Protein AF-A0A1V6GPQ6-F1 (afdb_monomer_lite)

Foldseek 3Di:
DDPPPPCPDLPPPLAKDWDDDDPFKIKIKDFPVCCVVVVVFDF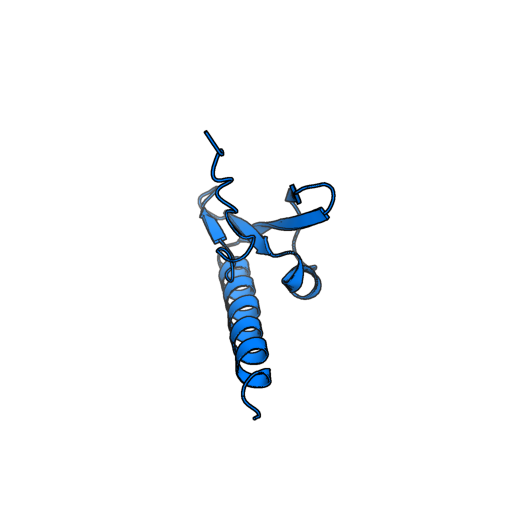PDFDDDPNHTGITIGMDTPVVVVVRRVSSVVVSVVVVVVVPDD

Structure (mmCIF, N/CA/C/O backbone):
data_AF-A0A1V6GPQ6-F1
#
_entry.id   AF-A0A1V6GPQ6-F1
#
loop_
_atom_site.group_PDB
_atom_site.id
_atom_site.type_symbol
_atom_site.label_atom_id
_atom_site.label_alt_id
_atom_site.label_comp_id
_atom_site.label_asym_id
_atom_site.label_entity_id
_atom_site.label_seq_id
_atom_site.pdbx_PDB_ins_code
_atom_site.Cartn_x
_atom_site.Cartn_y
_atom_site.Cartn_z
_atom_site.occupancy
_atom_site.B_iso_or_equiv
_atom_site.auth_seq_id
_atom_site.auth_comp_id
_atom_site.auth_asym_id
_atom_site.auth_atom_id
_atom_site.pdbx_PDB_model_num
ATOM 1 N N . MET A 1 1 ? 20.641 21.962 -29.629 1.00 38.84 1 MET A N 1
ATOM 2 C CA . MET A 1 1 ? 19.950 22.138 -28.335 1.00 38.84 1 MET A CA 1
ATOM 3 C C . MET A 1 1 ? 19.630 20.748 -27.821 1.00 38.84 1 MET A C 1
ATOM 5 O O . MET A 1 1 ? 18.807 20.071 -28.420 1.00 38.84 1 MET A O 1
ATOM 9 N N . GLN A 1 2 ? 20.393 20.255 -26.849 1.00 37.22 2 GLN A N 1
ATOM 10 C CA . GLN A 1 2 ? 20.225 18.896 -26.337 1.00 37.22 2 GLN A CA 1
ATOM 11 C C . GLN A 1 2 ? 19.163 18.960 -25.238 1.00 37.22 2 GLN A C 1
ATOM 13 O O . GLN A 1 2 ? 19.352 19.660 -24.247 1.00 37.22 2 GLN A O 1
ATOM 18 N N . ALA A 1 3 ? 18.016 18.320 -25.462 1.00 43.12 3 ALA A N 1
ATOM 19 C CA . ALA A 1 3 ? 16.983 18.197 -24.448 1.00 43.12 3 ALA A CA 1
ATOM 20 C C . ALA A 1 3 ? 17.538 17.319 -23.322 1.00 43.12 3 ALA A C 1
ATOM 22 O O . ALA A 1 3 ? 17.750 16.120 -23.504 1.00 43.12 3 ALA A O 1
ATOM 23 N N . THR A 1 4 ? 17.817 17.932 -22.177 1.00 40.56 4 THR A N 1
ATOM 24 C CA . THR A 1 4 ? 18.067 17.243 -20.917 1.00 40.56 4 THR A CA 1
ATOM 25 C C . THR A 1 4 ? 16.808 16.452 -20.595 1.00 40.56 4 THR A C 1
ATOM 27 O O . THR A 1 4 ? 15.811 16.999 -20.132 1.00 40.56 4 THR A O 1
ATOM 30 N N . ALA A 1 5 ? 16.820 15.156 -20.906 1.00 45.06 5 ALA A N 1
ATOM 31 C CA . ALA A 1 5 ? 15.835 14.241 -20.372 1.00 45.06 5 ALA A CA 1
ATOM 32 C C . ALA A 1 5 ? 16.035 14.244 -18.858 1.00 45.06 5 ALA A C 1
ATOM 34 O O . ALA A 1 5 ? 17.019 13.700 -18.356 1.00 45.06 5 ALA A O 1
ATOM 35 N N . THR A 1 6 ? 15.134 14.904 -18.137 1.00 42.31 6 THR A N 1
ATOM 36 C CA . THR A 1 6 ? 15.008 14.747 -16.696 1.00 42.31 6 THR A CA 1
ATOM 37 C C . THR A 1 6 ? 14.680 13.278 -16.471 1.00 42.31 6 THR A C 1
ATOM 39 O O . THR A 1 6 ? 13.534 12.843 -16.583 1.00 42.31 6 THR A O 1
ATOM 42 N N . VAL A 1 7 ? 15.714 12.469 -16.246 1.00 42.59 7 VAL A N 1
ATOM 43 C CA . VAL A 1 7 ? 15.561 11.138 -15.687 1.00 42.59 7 VAL A CA 1
ATOM 44 C C . VAL A 1 7 ? 15.070 11.397 -14.274 1.00 42.59 7 VAL A C 1
ATOM 46 O O . VAL A 1 7 ? 15.859 11.539 -13.348 1.00 42.59 7 VAL A O 1
ATOM 49 N N . THR A 1 8 ? 13.753 11.527 -14.107 1.00 42.25 8 THR A N 1
ATOM 50 C CA . THR A 1 8 ? 13.111 11.280 -12.820 1.00 42.25 8 THR A CA 1
ATOM 51 C C . THR A 1 8 ? 13.345 9.799 -12.579 1.00 42.25 8 THR A C 1
ATOM 53 O O . THR A 1 8 ? 12.606 8.920 -13.056 1.00 42.25 8 THR A O 1
ATOM 56 N N . SER A 1 9 ? 14.522 9.536 -12.014 1.00 42.19 9 SER A N 1
ATOM 57 C CA . SER A 1 9 ? 14.990 8.246 -11.564 1.00 42.19 9 SER A CA 1
ATOM 58 C C . SER A 1 9 ? 13.838 7.598 -10.822 1.00 42.19 9 SER A C 1
ATOM 60 O O . SER A 1 9 ? 13.128 8.253 -10.064 1.00 42.19 9 SER A O 1
ATOM 62 N N . ALA A 1 10 ? 13.643 6.301 -11.018 1.00 44.22 10 ALA A N 1
ATOM 63 C CA . ALA A 1 10 ? 12.724 5.489 -10.225 1.00 44.22 10 ALA A CA 1
ATOM 64 C C . ALA A 1 10 ? 13.158 5.383 -8.735 1.00 44.22 10 ALA A C 1
ATOM 66 O O . ALA A 1 10 ? 12.929 4.366 -8.095 1.00 44.22 10 ALA A O 1
ATOM 67 N N . SER A 1 11 ? 13.828 6.417 -8.217 1.00 43.03 11 SER A N 1
ATOM 68 C CA . SER A 1 11 ? 14.540 6.513 -6.949 1.00 43.03 11 SER A CA 1
ATOM 69 C C . SER A 1 11 ? 13.774 7.307 -5.888 1.00 43.03 11 SER A C 1
ATOM 71 O O . SER A 1 11 ? 14.240 7.358 -4.760 1.00 43.03 11 SER A O 1
ATOM 73 N N . GLU A 1 12 ? 12.642 7.941 -6.207 1.00 48.97 12 GLU A N 1
ATOM 74 C CA . GLU A 1 12 ? 12.011 8.888 -5.267 1.00 48.97 12 GLU A CA 1
ATOM 75 C C . GLU A 1 12 ? 10.847 8.312 -4.444 1.00 48.97 12 GLU A C 1
ATOM 77 O O . GLU A 1 12 ? 10.345 8.986 -3.553 1.00 48.97 12 GLU A O 1
ATOM 82 N N . MET A 1 13 ? 10.441 7.054 -4.656 1.00 54.00 13 MET A N 1
ATOM 83 C CA . MET A 1 13 ? 9.494 6.376 -3.757 1.00 54.00 13 MET A CA 1
ATOM 84 C C . MET A 1 13 ? 10.149 5.158 -3.112 1.00 54.00 13 MET A C 1
ATOM 86 O O . MET A 1 13 ? 9.943 4.015 -3.520 1.00 54.00 13 MET A O 1
ATOM 90 N N . GLU A 1 14 ? 10.958 5.411 -2.083 1.00 63.06 14 GLU A N 1
ATOM 91 C CA . GLU A 1 14 ? 11.435 4.346 -1.195 1.00 63.06 14 GLU A CA 1
ATOM 92 C C . GLU A 1 14 ? 10.344 3.846 -0.241 1.00 63.06 14 GLU A C 1
ATOM 94 O O . GLU A 1 14 ? 10.449 2.725 0.253 1.00 63.06 14 GLU A O 1
ATOM 99 N N . HIS A 1 15 ? 9.277 4.632 -0.061 1.00 66.88 15 HIS A N 1
ATOM 100 C CA . HIS A 1 15 ? 8.207 4.411 0.908 1.00 66.88 15 HIS A CA 1
ATOM 101 C C . HIS A 1 15 ? 6.856 4.133 0.240 1.00 66.88 15 HIS A C 1
ATOM 103 O O . HIS A 1 15 ? 6.601 4.539 -0.899 1.00 66.88 15 HIS A O 1
ATOM 109 N N . ALA A 1 16 ? 5.968 3.453 0.970 1.00 76.94 16 ALA A N 1
ATOM 110 C CA . ALA A 1 16 ? 4.564 3.368 0.595 1.00 76.94 16 ALA A CA 1
ATOM 111 C C . ALA A 1 16 ? 3.922 4.762 0.675 1.00 76.94 16 ALA A C 1
ATOM 113 O O . ALA A 1 16 ? 4.226 5.544 1.571 1.00 76.94 16 ALA A O 1
ATOM 114 N N . THR A 1 17 ? 3.041 5.085 -0.267 1.00 84.19 17 THR A N 1
ATOM 115 C CA . THR A 1 17 ? 2.270 6.335 -0.248 1.00 84.19 17 THR A CA 1
ATOM 116 C C . THR A 1 17 ? 0.802 6.002 -0.071 1.00 84.19 17 THR A C 1
ATOM 118 O O . THR A 1 17 ? 0.240 5.280 -0.893 1.00 84.19 17 THR A O 1
ATOM 121 N N . ALA A 1 18 ? 0.182 6.532 0.978 1.00 87.19 18 ALA A N 1
ATOM 122 C CA . ALA A 1 18 ? -1.221 6.306 1.286 1.00 87.19 18 ALA A CA 1
ATOM 123 C C . ALA A 1 18 ? -2.036 7.595 1.161 1.00 87.19 18 ALA A C 1
ATOM 125 O O . ALA A 1 18 ? -1.578 8.673 1.539 1.00 87.19 18 ALA A O 1
ATOM 126 N N . TRP A 1 19 ? -3.268 7.487 0.670 1.00 89.69 19 TRP A N 1
ATOM 127 C CA . TRP A 1 19 ? -4.240 8.575 0.713 1.00 89.69 19 TRP A CA 1
ATOM 128 C C . TRP A 1 19 ? -5.617 8.054 1.104 1.00 89.69 19 TRP A C 1
ATOM 130 O O . TRP A 1 19 ? -6.035 6.957 0.731 1.00 89.69 19 TRP A O 1
ATOM 140 N N . LYS A 1 20 ? -6.328 8.860 1.892 1.00 89.75 20 LYS A N 1
ATOM 141 C CA . LYS A 1 20 ? -7.665 8.530 2.380 1.00 89.75 20 LYS A CA 1
ATOM 142 C C . LYS A 1 20 ? -8.663 8.587 1.221 1.00 89.75 20 LYS A C 1
ATOM 144 O O . LYS A 1 20 ? -8.718 9.593 0.517 1.00 89.75 20 LYS A O 1
ATOM 149 N N . THR A 1 21 ? -9.448 7.530 1.033 1.00 87.69 21 THR A N 1
ATOM 150 C CA . THR A 1 21 ? -10.453 7.441 -0.043 1.00 87.69 21 THR A CA 1
ATOM 151 C C . THR A 1 21 ? -11.883 7.470 0.472 1.00 87.69 21 THR A C 1
ATOM 153 O O . THR A 1 21 ? -12.778 7.915 -0.242 1.00 87.69 21 THR A O 1
ATOM 156 N N . SER A 1 22 ? -12.102 7.063 1.719 1.00 87.75 22 SER A N 1
ATOM 157 C CA . SER A 1 22 ? -13.378 7.201 2.421 1.00 87.75 22 SER A CA 1
ATOM 158 C C . SER A 1 22 ? -13.142 7.405 3.917 1.00 87.75 22 SER A C 1
ATOM 160 O O . SER A 1 22 ? -12.002 7.514 4.365 1.00 87.75 22 SER A O 1
ATOM 162 N N . GLU A 1 23 ? -14.201 7.473 4.726 1.00 87.50 23 GLU A N 1
ATOM 163 C CA . GLU A 1 23 ? -14.060 7.565 6.185 1.00 87.50 23 GLU A CA 1
ATOM 164 C C . GLU A 1 23 ? -13.286 6.384 6.786 1.00 87.50 23 GLU A C 1
ATOM 166 O O . GLU A 1 23 ? -12.577 6.571 7.777 1.00 87.50 23 GLU A O 1
ATOM 171 N N . THR A 1 24 ? -13.376 5.210 6.156 1.00 88.19 24 THR A N 1
ATOM 172 C CA . THR A 1 24 ? -12.847 3.940 6.668 1.00 88.19 24 THR A CA 1
ATOM 173 C C . THR A 1 24 ? -11.754 3.322 5.802 1.00 88.19 24 THR A C 1
ATOM 175 O O . THR A 1 24 ? -11.084 2.399 6.266 1.00 88.19 24 THR A O 1
ATOM 178 N N . GLU A 1 25 ? -11.563 3.799 4.571 1.00 89.06 25 GLU A N 1
ATOM 179 C CA . GLU A 1 25 ? -10.657 3.194 3.593 1.00 89.06 25 GLU A CA 1
ATOM 180 C C . GLU A 1 25 ? -9.563 4.152 3.117 1.00 89.06 25 GLU A C 1
ATOM 182 O O . GLU A 1 25 ? -9.731 5.375 3.030 1.00 89.06 25 GLU A O 1
ATOM 187 N N . TYR A 1 26 ? -8.438 3.539 2.774 1.00 90.44 26 TYR A N 1
ATOM 188 C CA . TYR A 1 26 ? -7.241 4.160 2.246 1.00 90.44 26 TYR A CA 1
ATOM 189 C C . TYR A 1 26 ? -6.805 3.400 1.005 1.00 90.44 26 TYR A C 1
ATOM 191 O O . TYR A 1 26 ? -6.848 2.169 0.968 1.00 90.44 26 TYR A O 1
ATOM 199 N N . ASP A 1 27 ? -6.343 4.139 0.008 1.00 90.62 27 ASP A N 1
ATOM 200 C CA . ASP A 1 27 ? -5.602 3.558 -1.097 1.00 90.62 27 ASP A CA 1
ATOM 201 C C . ASP A 1 27 ? -4.108 3.734 -0.812 1.00 90.62 27 ASP A C 1
ATOM 203 O O . ASP A 1 27 ? -3.653 4.825 -0.465 1.00 90.62 27 ASP A O 1
ATOM 207 N N . VAL A 1 28 ? -3.351 2.645 -0.934 1.00 89.69 28 VAL A N 1
ATOM 208 C CA . VAL A 1 28 ? -1.925 2.592 -0.596 1.00 89.69 28 VAL A CA 1
ATOM 209 C C . VAL A 1 28 ? -1.149 2.089 -1.790 1.00 89.69 28 VAL A C 1
ATOM 211 O O . VAL A 1 28 ? -1.336 0.956 -2.233 1.00 89.69 28 VAL A O 1
ATOM 214 N N . ARG A 1 29 ? -0.258 2.929 -2.306 1.00 91.12 29 ARG A N 1
ATOM 215 C CA . ARG A 1 29 ? 0.674 2.594 -3.374 1.00 91.12 29 ARG A CA 1
ATOM 216 C C . ARG A 1 29 ? 1.978 2.085 -2.778 1.00 91.12 29 ARG A C 1
ATOM 218 O O . ARG A 1 29 ? 2.655 2.799 -2.044 1.00 91.12 29 ARG A O 1
ATOM 225 N N . VAL A 1 30 ? 2.330 0.856 -3.129 1.00 88.81 30 VAL A N 1
ATOM 226 C CA . VAL A 1 30 ? 3.505 0.142 -2.636 1.00 88.81 30 VAL A CA 1
ATOM 227 C C . VAL A 1 30 ? 4.413 -0.208 -3.818 1.00 88.81 30 VAL A C 1
ATOM 229 O O . VAL A 1 30 ? 3.937 -0.801 -4.794 1.00 88.81 30 VAL A O 1
ATOM 232 N N . PRO A 1 31 ? 5.722 0.092 -3.739 1.00 88.56 31 PRO A N 1
ATOM 233 C CA . PRO A 1 31 ? 6.688 -0.328 -4.746 1.00 88.56 31 PRO A CA 1
ATOM 234 C C . PRO A 1 31 ? 6.672 -1.843 -4.985 1.00 88.56 31 PRO A C 1
ATOM 236 O O . PRO A 1 31 ? 6.577 -2.639 -4.049 1.00 88.56 31 PRO A O 1
ATOM 239 N N . ALA A 1 32 ? 6.841 -2.263 -6.239 1.00 88.00 32 ALA A N 1
ATOM 240 C CA . ALA A 1 32 ? 6.759 -3.669 -6.641 1.00 88.00 32 ALA A CA 1
ATOM 241 C C . ALA A 1 32 ? 7.711 -4.596 -5.864 1.00 88.00 32 ALA A C 1
ATOM 243 O O . ALA A 1 32 ? 7.364 -5.752 -5.622 1.00 88.00 32 ALA A O 1
ATOM 244 N N . ARG A 1 33 ? 8.865 -4.080 -5.414 1.00 85.25 33 ARG A N 1
ATOM 245 C CA . ARG A 1 33 ? 9.840 -4.814 -4.587 1.00 85.25 33 ARG A CA 1
ATOM 246 C C . ARG A 1 33 ? 9.283 -5.289 -3.240 1.00 85.25 33 ARG A C 1
ATOM 248 O O . ARG A 1 33 ? 9.793 -6.254 -2.693 1.00 85.25 33 ARG A O 1
ATOM 255 N N . TYR A 1 34 ? 8.233 -4.647 -2.723 1.00 85.62 34 TYR A N 1
ATOM 256 C CA . TYR A 1 34 ? 7.595 -5.013 -1.453 1.00 85.62 34 TYR A CA 1
ATOM 257 C C . TYR A 1 34 ? 6.270 -5.765 -1.631 1.00 85.62 34 TYR A C 1
ATOM 259 O O . TYR A 1 34 ? 5.569 -6.042 -0.655 1.00 85.62 34 TYR A O 1
ATOM 267 N N . ARG A 1 35 ? 5.908 -6.115 -2.872 1.00 81.81 35 ARG A N 1
ATOM 268 C CA . ARG A 1 35 ? 4.648 -6.802 -3.184 1.00 81.81 35 ARG A CA 1
ATOM 269 C C . ARG A 1 35 ? 4.500 -8.118 -2.422 1.00 81.81 35 ARG A C 1
ATOM 271 O O . ARG A 1 35 ? 3.414 -8.425 -1.945 1.00 81.81 35 ARG A O 1
ATOM 278 N N . GLU A 1 36 ? 5.576 -8.891 -2.303 1.00 82.62 36 GLU A N 1
ATOM 279 C CA . GLU A 1 36 ? 5.540 -10.198 -1.634 1.00 82.62 36 GLU A CA 1
ATOM 280 C C . GLU A 1 36 ? 5.097 -10.101 -0.165 1.00 82.62 36 GLU A C 1
ATOM 282 O O . GLU A 1 36 ? 4.411 -10.994 0.325 1.00 82.62 36 GLU A O 1
ATOM 287 N N . TYR A 1 37 ? 5.386 -8.976 0.498 1.00 80.31 37 TYR A N 1
ATOM 288 C CA . TYR A 1 37 ? 5.013 -8.723 1.892 1.00 80.31 37 TYR A CA 1
ATOM 289 C C . TYR A 1 37 ? 3.622 -8.095 2.051 1.00 80.31 37 TYR A C 1
ATOM 291 O O . TYR A 1 37 ? 3.137 -7.957 3.167 1.00 80.31 37 TYR A O 1
ATOM 299 N N . THR A 1 38 ? 2.985 -7.702 0.946 1.00 78.25 38 THR A N 1
ATOM 300 C CA . THR A 1 38 ? 1.682 -7.012 0.918 1.00 78.25 38 THR A CA 1
ATOM 301 C C . THR A 1 38 ? 0.634 -7.794 0.116 1.00 78.25 38 THR A C 1
ATOM 303 O O . THR A 1 38 ? -0.426 -7.276 -0.222 1.00 78.25 38 THR A O 1
ATOM 306 N N . CYS A 1 39 ? 0.903 -9.071 -0.181 1.00 73.75 39 CYS A N 1
ATOM 307 C CA . CYS A 1 39 ? 0.066 -9.910 -1.043 1.00 73.75 39 CYS A CA 1
ATOM 308 C C . CYS A 1 39 ? -1.280 -10.329 -0.425 1.00 73.75 39 CYS A C 1
ATOM 310 O O . CYS A 1 39 ? -2.142 -10.828 -1.147 1.00 73.75 39 CYS A O 1
ATOM 312 N N . ALA A 1 40 ? -1.468 -10.113 0.880 1.00 79.12 40 ALA A N 1
ATOM 313 C CA . ALA A 1 40 ? -2.713 -10.409 1.587 1.00 79.12 40 ALA A CA 1
ATOM 314 C C . ALA A 1 40 ? -3.860 -9.444 1.231 1.00 79.12 40 ALA A C 1
ATOM 316 O O . ALA A 1 40 ? -5.025 -9.767 1.457 1.00 79.12 40 ALA A O 1
ATOM 317 N N . TYR A 1 41 ? -3.547 -8.276 0.662 1.00 80.06 41 TYR A N 1
ATOM 318 C CA . TYR A 1 41 ? -4.522 -7.215 0.419 1.00 80.06 41 TYR A CA 1
ATOM 319 C C . TYR A 1 41 ? -5.007 -7.191 -1.033 1.00 80.06 41 TYR A C 1
ATOM 321 O O . TYR A 1 41 ? -4.299 -7.560 -1.976 1.00 80.06 41 TYR A O 1
ATOM 329 N N . ARG A 1 42 ? -6.238 -6.710 -1.238 1.00 81.75 42 ARG A N 1
ATOM 330 C CA . ARG A 1 42 ? -6.839 -6.615 -2.572 1.00 81.75 42 ARG A CA 1
ATOM 331 C C . ARG A 1 42 ? -6.130 -5.547 -3.407 1.00 81.75 42 ARG A C 1
ATOM 333 O O . ARG A 1 42 ? -6.175 -4.362 -3.082 1.00 81.75 42 ARG A O 1
ATOM 340 N N . VAL A 1 43 ? -5.549 -5.965 -4.531 1.00 87.31 43 VAL A N 1
ATOM 341 C CA . VAL A 1 43 ? -4.984 -5.054 -5.536 1.00 87.31 43 VAL A CA 1
ATOM 342 C C . VAL A 1 43 ? -6.115 -4.338 -6.274 1.00 87.31 43 VAL A C 1
ATOM 344 O O . VAL A 1 43 ? -7.012 -4.976 -6.826 1.00 87.31 43 VAL A O 1
ATOM 347 N N . VAL A 1 44 ? -6.049 -3.011 -6.303 1.00 90.56 44 VAL A N 1
ATOM 348 C CA . VAL A 1 44 ? -6.990 -2.129 -7.008 1.00 90.56 44 VAL A CA 1
ATOM 349 C C . VAL A 1 44 ? -6.391 -1.595 -8.306 1.00 90.56 44 VAL A C 1
ATOM 351 O O . VAL A 1 44 ? -7.112 -1.456 -9.291 1.00 90.56 44 VAL A O 1
ATOM 354 N N . ALA A 1 45 ? -5.077 -1.362 -8.349 1.00 90.38 45 ALA A N 1
ATOM 355 C CA . ALA A 1 45 ? -4.381 -0.975 -9.573 1.00 90.38 45 ALA A CA 1
ATOM 356 C C . ALA A 1 45 ? -2.940 -1.500 -9.609 1.00 90.38 45 ALA A C 1
ATOM 358 O O . ALA A 1 45 ? -2.317 -1.749 -8.576 1.00 90.38 45 ALA A O 1
ATOM 359 N N . ILE A 1 46 ? -2.407 -1.658 -10.822 1.00 91.75 46 ILE A N 1
ATOM 360 C CA . ILE A 1 46 ? -1.012 -2.033 -11.074 1.00 91.75 46 ILE A CA 1
ATOM 361 C C . ILE A 1 46 ? -0.408 -0.969 -11.983 1.00 91.75 46 ILE A C 1
ATOM 363 O O . ILE A 1 46 ? -0.854 -0.797 -13.119 1.00 91.75 46 ILE A O 1
ATOM 367 N N . TYR A 1 47 ? 0.620 -0.281 -11.498 1.00 89.75 47 TYR A N 1
ATOM 368 C CA . TYR A 1 47 ? 1.317 0.751 -12.256 1.00 89.75 47 TYR A CA 1
ATOM 369 C C . TYR A 1 47 ? 2.494 0.149 -13.006 1.00 89.75 47 TYR A C 1
ATOM 371 O O . TYR A 1 47 ? 3.242 -0.674 -12.472 1.00 89.75 47 TYR A O 1
ATOM 379 N N . ARG A 1 48 ? 2.644 0.550 -14.271 1.00 91.06 48 ARG A N 1
ATOM 380 C CA . ARG A 1 48 ? 3.716 0.080 -15.146 1.00 91.06 48 ARG A CA 1
ATOM 381 C C . ARG A 1 48 ? 4.449 1.248 -15.784 1.00 91.06 48 ARG A C 1
ATOM 383 O O . ARG A 1 48 ? 3.824 2.210 -16.220 1.00 91.06 48 ARG A O 1
ATOM 390 N N . ARG A 1 49 ? 5.766 1.116 -15.918 1.00 87.00 49 ARG A N 1
ATOM 391 C CA . ARG A 1 49 ? 6.633 2.026 -16.672 1.00 87.00 49 ARG A CA 1
ATOM 392 C C . ARG A 1 49 ? 7.451 1.195 -17.653 1.00 87.00 49 ARG A C 1
ATOM 394 O O . ARG A 1 49 ? 8.085 0.228 -17.250 1.00 87.00 49 ARG A O 1
ATOM 401 N N . TYR A 1 50 ? 7.391 1.532 -18.943 1.00 91.75 50 TYR A N 1
ATOM 402 C CA . TYR A 1 50 ? 8.071 0.781 -20.015 1.00 91.75 50 TYR A CA 1
ATOM 403 C C . TYR A 1 50 ? 7.777 -0.735 -20.005 1.00 91.75 50 TYR A C 1
ATOM 405 O O . TYR A 1 50 ? 8.663 -1.556 -20.213 1.00 91.75 50 TYR A O 1
ATOM 413 N N . GLY A 1 51 ? 6.531 -1.121 -19.710 1.00 88.19 51 GLY A N 1
ATOM 414 C CA . GLY A 1 51 ? 6.115 -2.528 -19.628 1.00 88.19 51 GLY A CA 1
ATOM 415 C C . GLY A 1 51 ? 6.488 -3.245 -18.322 1.00 88.19 51 GLY A C 1
ATOM 416 O O . GLY A 1 51 ? 5.972 -4.329 -18.067 1.00 88.19 51 GLY A O 1
ATOM 417 N N . MET A 1 52 ? 7.304 -2.635 -17.458 1.00 87.19 52 MET A N 1
ATOM 418 C CA . MET A 1 52 ? 7.678 -3.187 -16.153 1.00 87.19 52 MET A CA 1
ATOM 419 C C . MET A 1 52 ? 6.720 -2.710 -15.065 1.00 87.19 52 MET A C 1
ATOM 421 O O . MET A 1 52 ? 6.352 -1.538 -15.044 1.00 87.19 52 MET A O 1
ATOM 425 N N . ILE A 1 53 ? 6.320 -3.599 -14.151 1.00 90.44 53 ILE A N 1
ATOM 426 C CA . ILE A 1 53 ? 5.494 -3.222 -12.996 1.00 90.44 53 ILE A CA 1
ATOM 427 C C . ILE A 1 53 ? 6.358 -2.457 -11.996 1.00 90.44 53 ILE A C 1
ATOM 429 O O . ILE A 1 53 ? 7.357 -2.985 -11.516 1.00 90.44 53 ILE A O 1
ATOM 433 N N . THR A 1 54 ? 5.954 -1.233 -11.673 1.00 89.88 54 THR A N 1
ATOM 434 C CA . THR A 1 54 ? 6.666 -0.370 -10.724 1.00 89.88 54 THR A CA 1
ATOM 435 C C . THR A 1 54 ? 6.002 -0.370 -9.357 1.00 89.88 54 THR A C 1
ATOM 437 O O . THR A 1 54 ? 6.698 -0.353 -8.346 1.00 89.88 54 THR A O 1
ATOM 440 N N . ASP A 1 55 ? 4.669 -0.454 -9.307 1.00 89.88 55 ASP A N 1
ATOM 441 C CA . ASP A 1 55 ? 3.910 -0.335 -8.064 1.00 89.88 55 ASP A CA 1
ATOM 442 C C . ASP A 1 55 ? 2.601 -1.122 -8.108 1.00 89.88 55 ASP A C 1
ATOM 444 O O . ASP A 1 55 ? 2.000 -1.324 -9.169 1.00 89.88 55 ASP A O 1
ATOM 448 N N . TYR A 1 56 ? 2.125 -1.482 -6.922 1.00 90.62 56 TYR A N 1
ATOM 449 C CA . TYR A 1 56 ? 0.792 -2.017 -6.677 1.00 90.62 56 TYR A CA 1
ATOM 450 C C . TYR A 1 56 ? 0.030 -1.039 -5.795 1.00 90.62 56 TYR A C 1
ATOM 452 O O . TYR A 1 56 ? 0.580 -0.521 -4.827 1.00 90.62 56 TYR A O 1
ATOM 460 N N . GLN A 1 57 ? -1.230 -0.787 -6.123 1.00 91.44 57 GLN A N 1
ATOM 461 C CA . GLN A 1 57 ? -2.144 -0.058 -5.256 1.00 91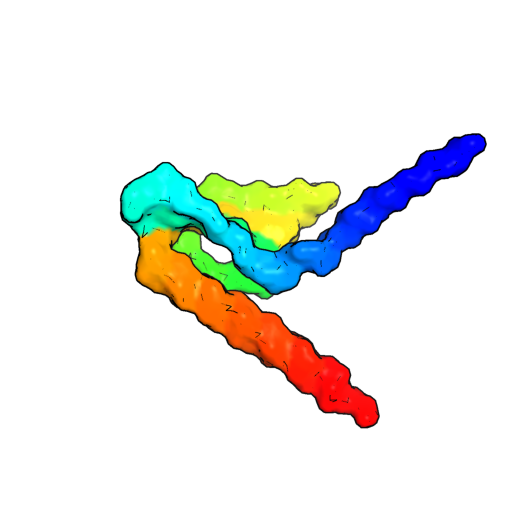.44 57 GLN A CA 1
ATOM 462 C C . GLN A 1 57 ? -3.100 -1.038 -4.607 1.00 91.44 57 GLN A C 1
ATOM 464 O O . GLN A 1 57 ? -3.756 -1.820 -5.299 1.00 91.44 57 GLN A O 1
ATOM 469 N N . TYR A 1 58 ? -3.195 -0.956 -3.290 1.00 90.94 58 TYR A N 1
ATOM 470 C CA . TYR A 1 58 ? -4.118 -1.723 -2.471 1.00 90.94 58 TYR A CA 1
ATOM 471 C C . TYR A 1 58 ? -5.177 -0.798 -1.893 1.00 90.94 58 TYR A C 1
ATOM 473 O O . TYR A 1 58 ? -4.902 0.380 -1.673 1.00 90.94 58 TYR A O 1
ATOM 481 N N . ARG A 1 59 ? -6.366 -1.336 -1.624 1.00 90.69 59 A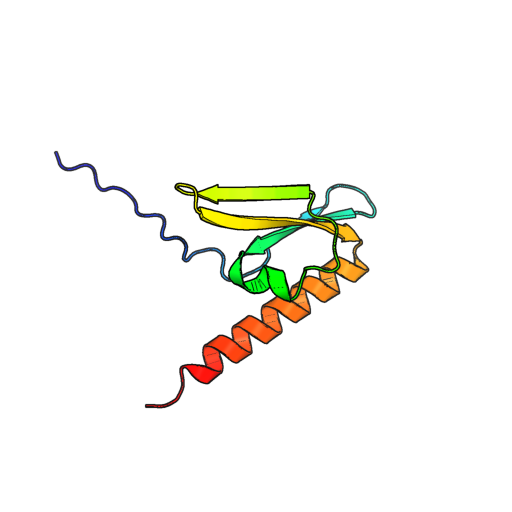RG A N 1
ATOM 482 C CA . ARG A 1 59 ? -7.365 -0.667 -0.789 1.00 90.69 59 ARG A CA 1
ATOM 483 C C . ARG A 1 59 ? -7.460 -1.383 0.538 1.00 90.69 59 ARG A C 1
ATOM 485 O O . ARG A 1 59 ? -7.657 -2.597 0.559 1.00 90.69 59 ARG A O 1
ATOM 492 N N . VAL A 1 60 ? -7.296 -0.622 1.607 1.00 89.69 60 VAL A N 1
ATOM 493 C CA . VAL A 1 60 ? -7.127 -1.142 2.960 1.00 89.69 60 VAL A CA 1
ATOM 494 C C . VAL A 1 60 ? -7.850 -0.265 3.973 1.00 89.69 60 VAL A C 1
ATOM 496 O O . VAL A 1 60 ? -8.080 0.924 3.752 1.00 89.69 60 VAL A O 1
ATOM 499 N N . SER A 1 61 ? -8.210 -0.852 5.104 1.00 91.19 61 SER A N 1
ATOM 500 C CA . SER A 1 61 ? -8.678 -0.130 6.283 1.00 91.19 61 SER A CA 1
ATOM 501 C C . SER A 1 61 ? -7.532 0.613 6.975 1.00 91.19 61 SER A C 1
ATOM 503 O O . SER A 1 61 ? -6.354 0.357 6.726 1.00 91.19 61 SER A O 1
ATOM 505 N N . LYS A 1 62 ? -7.865 1.498 7.922 1.00 88.50 62 LYS A N 1
ATOM 506 C CA . LYS A 1 62 ? -6.858 2.192 8.743 1.00 88.50 62 LYS A CA 1
ATOM 507 C C . LYS A 1 62 ? -5.897 1.227 9.460 1.00 88.50 62 LYS A C 1
ATOM 509 O O . LYS A 1 62 ? -4.701 1.479 9.507 1.00 88.50 62 LYS A O 1
ATOM 514 N N . LYS A 1 63 ? -6.415 0.123 10.010 1.00 89.00 63 LYS A N 1
ATOM 515 C CA . LYS A 1 63 ? -5.600 -0.859 10.746 1.00 89.00 63 LYS A CA 1
ATOM 516 C C . LYS A 1 63 ? -4.583 -1.548 9.831 1.00 89.00 63 LYS A C 1
ATOM 518 O O . LYS A 1 63 ? -3.447 -1.772 10.225 1.00 89.00 63 LYS A O 1
ATOM 523 N N . GLU A 1 64 ? -5.010 -1.887 8.622 1.00 89.25 64 GLU A N 1
ATOM 524 C CA . GLU A 1 64 ? -4.177 -2.548 7.615 1.00 89.25 64 GLU A CA 1
ATOM 525 C C . G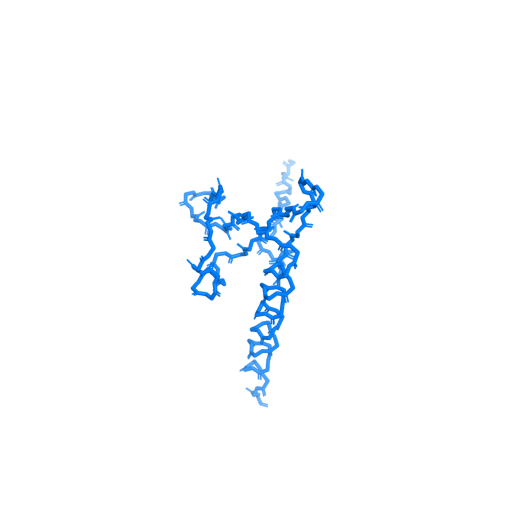LU A 1 64 ? -3.160 -1.580 6.996 1.00 89.25 64 GLU A C 1
ATOM 527 O O . GLU A 1 64 ? -2.037 -1.979 6.705 1.00 89.25 64 GLU A O 1
ATOM 532 N N . LEU A 1 65 ? -3.507 -0.295 6.856 1.00 88.00 65 LEU A N 1
ATOM 533 C CA . LEU A 1 65 ? -2.553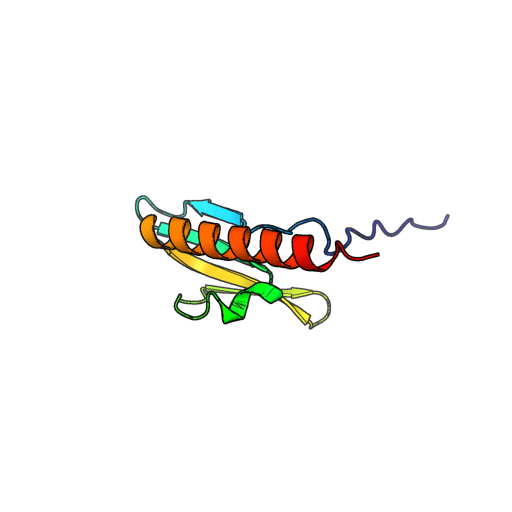 0.750 6.481 1.00 88.00 65 LEU A CA 1
ATOM 534 C C . LEU A 1 65 ? -1.358 0.785 7.449 1.00 88.00 65 LEU A C 1
ATOM 536 O O . LEU A 1 65 ? -0.217 0.682 7.008 1.00 88.00 65 LEU A O 1
ATOM 540 N N . GLU A 1 66 ? -1.620 0.840 8.758 1.00 88.06 66 GLU A N 1
ATOM 541 C CA . GLU A 1 66 ? -0.573 0.854 9.795 1.00 88.06 66 GLU A CA 1
ATOM 542 C C . GLU A 1 66 ? 0.286 -0.428 9.797 1.00 88.06 66 GLU A C 1
ATOM 544 O O . GLU A 1 66 ? 1.409 -0.446 10.307 1.00 88.06 66 GLU A O 1
ATOM 549 N N . GLU A 1 67 ? -0.244 -1.543 9.295 1.00 87.94 67 GLU A N 1
ATOM 550 C CA . GLU A 1 67 ? 0.498 -2.794 9.133 1.00 87.94 67 GLU A CA 1
ATOM 551 C C . GLU A 1 67 ? 1.414 -2.739 7.903 1.00 87.94 67 GLU A C 1
ATOM 553 O O . GLU A 1 67 ? 2.602 -3.053 8.010 1.00 87.94 67 GLU A O 1
ATOM 558 N N . ILE A 1 68 ? 0.899 -2.268 6.761 1.00 85.25 68 ILE A N 1
ATOM 559 C CA . ILE A 1 68 ? 1.678 -2.090 5.527 1.00 85.25 68 ILE A CA 1
ATOM 560 C C . ILE A 1 68 ? 2.833 -1.112 5.747 1.00 85.25 68 ILE A C 1
ATOM 562 O O . ILE A 1 68 ? 3.957 -1.408 5.338 1.00 85.25 68 ILE A O 1
ATOM 566 N N . GLU A 1 69 ? 2.581 0.026 6.396 1.00 84.88 69 GLU A N 1
ATOM 567 C CA . GLU A 1 69 ? 3.609 1.032 6.689 1.00 84.88 69 GLU A CA 1
ATOM 568 C C . GLU A 1 69 ? 4.746 0.424 7.520 1.00 84.88 69 GLU A C 1
ATOM 570 O O . GLU A 1 69 ? 5.905 0.482 7.105 1.00 84.88 69 GLU A O 1
ATOM 575 N N . ARG A 1 70 ? 4.418 -0.298 8.601 1.00 85.56 70 ARG A N 1
ATOM 576 C CA . ARG A 1 70 ? 5.413 -0.988 9.441 1.00 85.56 70 ARG A CA 1
ATOM 577 C C . ARG A 1 70 ? 6.226 -2.035 8.685 1.00 85.56 70 ARG A C 1
ATOM 579 O O . ARG A 1 70 ? 7.440 -2.130 8.876 1.00 85.56 70 ARG A O 1
ATOM 586 N N . ILE A 1 71 ? 5.578 -2.839 7.842 1.00 83.31 71 ILE A N 1
ATOM 587 C CA . ILE A 1 71 ? 6.254 -3.860 7.030 1.00 83.31 71 ILE A CA 1
ATOM 588 C C . ILE A 1 71 ? 7.248 -3.198 6.073 1.00 83.31 71 ILE A C 1
ATOM 590 O O . ILE A 1 71 ? 8.393 -3.642 5.973 1.00 83.31 71 ILE A O 1
ATOM 594 N N . VAL A 1 72 ? 6.823 -2.145 5.372 1.00 79.50 72 VAL A N 1
ATOM 595 C CA . VAL A 1 72 ? 7.659 -1.449 4.389 1.00 79.50 72 VAL A CA 1
ATOM 596 C C . VAL A 1 72 ? 8.843 -0.767 5.075 1.00 79.50 72 VAL A C 1
ATOM 598 O O . VAL A 1 72 ? 9.975 -0.984 4.646 1.00 79.50 72 VAL A O 1
ATOM 601 N N . GLU A 1 73 ? 8.620 -0.045 6.174 1.00 80.19 73 GLU A N 1
ATOM 602 C CA . GLU A 1 73 ? 9.682 0.593 6.967 1.00 80.19 73 GLU A CA 1
ATOM 603 C C . GLU A 1 73 ? 10.716 -0.419 7.472 1.00 80.19 73 GLU A C 1
ATOM 605 O O . GLU A 1 73 ? 11.909 -0.275 7.202 1.00 80.19 73 GLU A O 1
ATOM 610 N N . THR A 1 74 ? 10.266 -1.518 8.087 1.00 79.81 74 THR A N 1
ATOM 611 C CA . THR A 1 74 ? 11.162 -2.577 8.586 1.00 79.81 74 THR A CA 1
ATOM 612 C C . THR A 1 74 ? 12.044 -3.148 7.469 1.00 79.81 74 THR A C 1
ATOM 614 O O . THR A 1 74 ? 13.213 -3.484 7.676 1.00 79.81 74 THR A O 1
ATOM 617 N N . ARG A 1 75 ? 11.505 -3.288 6.250 1.00 78.62 75 ARG A N 1
ATOM 618 C CA . ARG A 1 75 ? 12.268 -3.819 5.110 1.00 78.62 75 ARG A CA 1
ATOM 619 C C . ARG A 1 75 ? 13.225 -2.795 4.513 1.00 78.62 75 ARG A C 1
ATOM 621 O O . ARG A 1 75 ? 14.293 -3.201 4.049 1.00 78.62 75 ARG A O 1
ATOM 628 N N . ILE A 1 76 ? 12.889 -1.507 4.538 1.00 71.06 76 ILE A N 1
ATOM 629 C CA . ILE A 1 76 ? 13.822 -0.428 4.183 1.00 71.06 76 ILE A CA 1
ATOM 630 C C . ILE A 1 76 ? 15.034 -0.483 5.119 1.00 71.06 76 ILE A C 1
ATOM 632 O O . ILE A 1 76 ? 16.164 -0.585 4.644 1.00 71.06 76 ILE A O 1
ATOM 636 N N . GLU A 1 77 ? 14.811 -0.541 6.433 1.00 69.62 77 GLU A N 1
ATOM 637 C CA . GLU A 1 77 ? 15.887 -0.611 7.430 1.00 69.62 77 GLU A CA 1
ATOM 638 C C . GLU A 1 77 ? 16.784 -1.844 7.248 1.00 69.62 77 GLU A C 1
ATOM 640 O O . GLU A 1 77 ? 18.011 -1.735 7.257 1.00 69.62 77 GLU A O 1
ATOM 645 N N . GLN A 1 78 ? 16.200 -3.024 7.016 1.00 68.38 78 GLN A N 1
ATOM 646 C CA . GLN A 1 78 ? 16.969 -4.249 6.763 1.00 68.38 78 GLN A CA 1
ATOM 647 C C . GLN A 1 78 ? 17.780 -4.195 5.465 1.00 68.38 78 GLN A C 1
ATOM 649 O O . GLN A 1 78 ? 18.879 -4.752 5.403 1.00 68.38 78 GLN A O 1
ATOM 654 N N . THR A 1 79 ? 17.244 -3.552 4.427 1.00 64.38 79 THR A N 1
ATOM 655 C CA . THR A 1 79 ? 17.946 -3.373 3.149 1.00 64.38 79 THR A CA 1
ATOM 656 C C . THR A 1 79 ? 19.128 -2.422 3.326 1.00 64.38 79 THR A C 1
ATOM 658 O O . THR A 1 79 ? 20.229 -2.724 2.867 1.00 64.38 79 THR A O 1
ATOM 661 N N . ASN A 1 80 ? 18.935 -1.335 4.073 1.00 61.78 80 ASN A N 1
ATOM 662 C CA . ASN A 1 80 ? 19.967 -0.335 4.335 1.00 61.78 80 ASN A CA 1
ATOM 663 C C . ASN A 1 80 ? 21.076 -0.876 5.255 1.00 61.78 80 ASN A C 1
ATOM 665 O O . ASN A 1 80 ? 22.256 -0.651 4.991 1.00 61.78 80 ASN A O 1
ATOM 669 N N . ASN A 1 81 ? 20.736 -1.682 6.268 1.00 59.28 81 ASN A N 1
ATOM 670 C CA . ASN A 1 81 ? 21.726 -2.288 7.168 1.00 59.28 81 ASN A CA 1
ATOM 6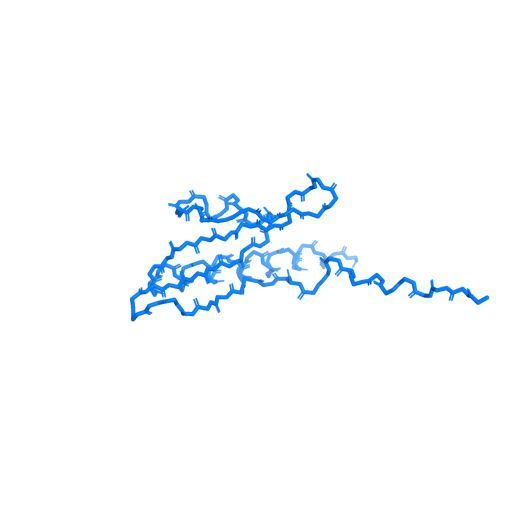71 C C . ASN A 1 81 ? 22.579 -3.386 6.511 1.00 59.28 81 ASN A C 1
ATOM 673 O O . ASN A 1 81 ? 23.725 -3.585 6.906 1.00 59.28 81 ASN A O 1
ATOM 677 N N . LYS A 1 82 ? 22.079 -4.084 5.482 1.00 53.78 82 LYS A N 1
ATOM 678 C CA . LYS A 1 82 ? 22.882 -5.069 4.728 1.00 53.78 82 LYS A CA 1
ATOM 679 C C . LYS A 1 82 ? 23.907 -4.433 3.778 1.00 53.78 82 LYS A C 1
ATOM 681 O O . LYS A 1 82 ? 24.778 -5.145 3.287 1.00 53.78 82 LYS A O 1
ATOM 686 N N . GLY A 1 83 ? 23.836 -3.120 3.539 1.00 48.81 83 GLY A N 1
ATOM 687 C CA . GLY A 1 83 ? 24.832 -2.363 2.771 1.00 48.81 83 GLY A CA 1
ATOM 688 C C . GLY A 1 83 ? 26.041 -1.885 3.589 1.00 48.81 83 GLY A C 1
ATOM 689 O O . GLY A 1 83 ? 27.005 -1.387 3.013 1.00 48.81 83 GLY A O 1
ATOM 690 N N . GLY A 1 84 ? 26.009 -2.041 4.917 1.00 45.16 84 GLY A N 1
ATOM 691 C CA . GLY A 1 84 ? 27.053 -1.601 5.844 1.00 45.16 84 GLY A CA 1
ATOM 692 C C . GLY A 1 84 ? 28.053 -2.699 6.206 1.00 45.16 84 GLY A C 1
ATOM 693 O O . GLY A 1 84 ? 28.181 -3.039 7.377 1.00 45.16 84 GLY A O 1
ATOM 694 N N . HIS A 1 85 ? 28.742 -3.276 5.222 1.00 39.34 85 HIS A N 1
ATOM 695 C CA . HIS A 1 85 ? 30.002 -3.998 5.439 1.00 39.34 85 HIS A CA 1
ATOM 696 C C . HIS A 1 85 ? 30.958 -3.656 4.292 1.00 39.34 85 HIS A C 1
ATOM 698 O O . HIS A 1 85 ? 30.850 -4.188 3.186 1.00 39.34 85 HIS A O 1
ATOM 704 N N . LYS A 1 86 ? 31.879 -2.735 4.569 1.00 39.59 86 LYS A N 1
ATOM 705 C CA . LYS A 1 86 ? 33.173 -2.614 3.901 1.00 39.59 86 LYS A CA 1
ATOM 706 C C . LYS A 1 86 ? 34.240 -2.554 4.976 1.00 39.59 86 LYS A C 1
ATOM 708 O O . LYS A 1 86 ? 33.976 -1.870 5.989 1.00 39.59 86 LYS A O 1
#

Radius of gyration: 15.35 Å; chains: 1; bounding box: 47×32×39 Å

Secondary structure (DSSP, 8-state):
---------TTS--S-EEEE-SSSEEEEEEEGGGGGGSTTSPEEEEEEETTEEEEEEEEEEHHHHHHHHHHHHHHHHHHHHTT---

pLDDT: mean 75.78, std 18.0, range [37.22, 91.75]

Sequence (86 aa):
MQATATVTSASEMEHATAWKTSETEYDVRVPARYREYTCAYRVVAIYRRYGMITDYQYRVSKKELEEIERIVETRIEQTNNKGGHK